Protein AF-A0A1M3DVU6-F1 (afdb_monomer_lite)

pLDDT: mean 85.58, std 7.89, range [54.59, 96.31]

Radius of gyration: 17.28 Å; chains: 1; bounding box: 40×29×41 Å

Sequence (72 aa):
MELPLVIDKMAKLHKSKSEESLSPLNVFFGVCLLFFVVSSFWMFNVKSKAFKRGLIYTGAGLILAILLLLIG

Structure (mmCIF, N/CA/C/O backbone):
data_AF-A0A1M3DVU6-F1
#
_entry.id   AF-A0A1M3DVU6-F1
#
loop_
_atom_site.group_PDB
_atom_site.id
_atom_site.type_symbol
_atom_site.label_atom_id
_atom_site.label_alt_id
_atom_site.label_comp_id
_atom_site.label_asym_id
_atom_site.label_entity_id
_atom_site.label_seq_id
_atom_site.pdbx_PDB_ins_code
_atom_site.Cartn_x
_atom_site.Cartn_y
_atom_site.Cartn_z
_atom_site.occupancy
_atom_site.B_iso_or_equiv
_atom_site.auth_seq_id
_atom_site.auth_comp_id
_atom_site.auth_asym_id
_atom_site.auth_atom_id
_atom_site.pdbx_PDB_model_num
ATOM 1 N N . MET A 1 1 ? 22.431 -14.408 -15.741 1.00 54.59 1 MET A N 1
ATOM 2 C CA . MET A 1 1 ? 21.431 -15.486 -15.596 1.00 54.59 1 MET A CA 1
ATOM 3 C C . MET A 1 1 ? 20.246 -15.109 -16.450 1.00 54.59 1 MET A C 1
ATOM 5 O O . MET A 1 1 ? 19.654 -14.067 -16.205 1.00 54.59 1 MET A O 1
ATOM 9 N N . GLU A 1 2 ? 19.963 -15.894 -17.478 1.00 73.06 2 GLU A N 1
ATOM 10 C CA . GLU A 1 2 ? 18.821 -15.655 -18.358 1.00 73.06 2 GLU A CA 1
ATOM 11 C C . GLU A 1 2 ? 17.588 -16.267 -17.696 1.00 73.06 2 GLU A C 1
ATOM 13 O O . GLU A 1 2 ? 17.605 -17.439 -17.313 1.00 73.06 2 GLU A O 1
ATOM 18 N N . LEU A 1 3 ? 16.554 -15.457 -17.459 1.00 82.12 3 LEU A N 1
ATOM 19 C CA . LEU A 1 3 ? 15.314 -15.966 -16.886 1.00 82.12 3 LEU A CA 1
ATOM 20 C C . LEU A 1 3 ? 14.528 -16.721 -17.969 1.00 82.12 3 LEU A C 1
ATOM 22 O O . LEU A 1 3 ? 14.526 -16.302 -19.128 1.00 82.12 3 LEU A O 1
ATOM 26 N N . PRO A 1 4 ? 13.819 -17.806 -17.611 1.00 90.00 4 PRO A N 1
ATOM 27 C CA . PRO A 1 4 ? 12.944 -18.499 -18.549 1.00 90.00 4 PRO A CA 1
ATOM 28 C C . PRO A 1 4 ? 11.888 -17.540 -19.116 1.00 90.00 4 PRO A C 1
ATOM 30 O O . PRO A 1 4 ? 11.387 -16.667 -18.406 1.00 90.00 4 PRO A O 1
ATOM 33 N N . LEU A 1 5 ? 11.531 -17.728 -20.392 1.00 86.31 5 LEU A N 1
ATOM 34 C CA . LEU A 1 5 ? 10.752 -16.788 -21.219 1.00 86.31 5 LEU A CA 1
ATOM 35 C C . LEU A 1 5 ? 9.530 -16.160 -20.529 1.00 86.31 5 LEU A C 1
ATOM 37 O O . LEU A 1 5 ? 9.294 -14.961 -20.668 1.00 86.31 5 LEU A O 1
ATOM 41 N N . VAL A 1 6 ? 8.748 -16.952 -19.792 1.00 87.25 6 VAL A N 1
ATOM 42 C CA . VAL A 1 6 ? 7.545 -16.465 -19.094 1.00 87.25 6 VAL A CA 1
ATOM 43 C C . VAL A 1 6 ? 7.916 -15.499 -17.970 1.00 87.25 6 VAL A C 1
ATOM 45 O O . VAL A 1 6 ? 7.346 -14.415 -17.872 1.00 87.25 6 VAL A O 1
ATOM 48 N N . ILE A 1 7 ? 8.908 -15.860 -17.156 1.00 86.19 7 ILE A N 1
ATOM 49 C CA . ILE A 1 7 ? 9.350 -15.036 -16.032 1.00 86.19 7 ILE A CA 1
ATOM 50 C C . ILE A 1 7 ? 10.060 -13.777 -16.541 1.00 86.19 7 ILE A C 1
ATOM 52 O O . ILE A 1 7 ? 9.861 -12.705 -15.977 1.00 86.19 7 ILE A O 1
ATOM 56 N N . ASP A 1 8 ? 10.808 -13.869 -17.645 1.00 84.00 8 ASP A N 1
ATOM 57 C CA . ASP A 1 8 ? 11.424 -12.701 -18.287 1.00 84.00 8 ASP A CA 1
ATOM 58 C C . ASP A 1 8 ? 10.367 -11.693 -18.773 1.00 84.00 8 ASP A C 1
ATOM 60 O O . ASP A 1 8 ? 10.489 -10.489 -18.540 1.00 84.00 8 ASP A O 1
ATOM 64 N N . LYS A 1 9 ? 9.265 -12.170 -19.369 1.00 83.06 9 LYS A N 1
ATOM 65 C CA . LYS A 1 9 ? 8.156 -11.294 -19.776 1.00 83.06 9 LYS A CA 1
ATOM 66 C C . LYS A 1 9 ? 7.410 -10.680 -18.591 1.00 83.06 9 LYS A C 1
ATOM 68 O O . LYS A 1 9 ? 7.096 -9.493 -18.643 1.00 83.06 9 LYS A O 1
ATOM 73 N N . MET A 1 10 ? 7.163 -11.437 -17.519 1.00 83.94 10 MET A N 1
ATOM 74 C CA . MET A 1 10 ? 6.549 -10.897 -16.296 1.00 83.94 10 MET A CA 1
ATOM 75 C C . MET A 1 10 ? 7.453 -9.857 -15.621 1.00 83.94 10 MET A C 1
ATOM 77 O O . MET A 1 10 ? 6.972 -8.818 -15.171 1.00 83.94 10 MET A O 1
ATOM 81 N N . ALA A 1 11 ? 8.767 -10.095 -15.604 1.00 83.00 11 ALA A N 1
ATOM 82 C CA . ALA A 1 11 ? 9.744 -9.164 -15.054 1.00 83.00 11 ALA A CA 1
ATOM 83 C C . ALA A 1 11 ? 9.822 -7.862 -15.864 1.00 83.00 11 ALA A C 1
ATOM 85 O O . ALA A 1 11 ? 9.896 -6.790 -15.266 1.00 83.00 11 ALA A O 1
ATOM 86 N N . LYS A 1 12 ? 9.765 -7.942 -17.200 1.00 81.31 12 LYS A N 1
ATOM 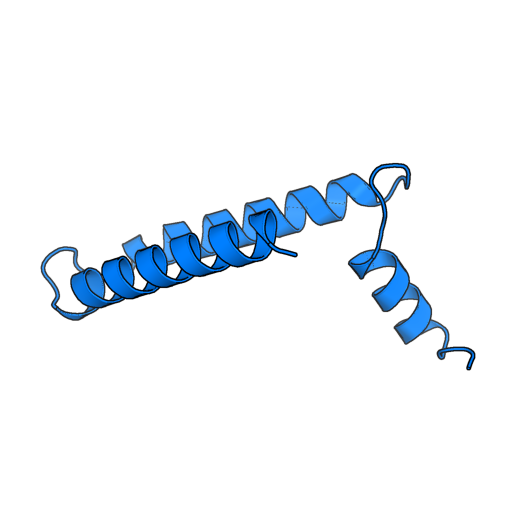87 C CA . LYS A 1 12 ? 9.705 -6.767 -18.084 1.00 81.31 12 LYS A CA 1
ATOM 88 C C . LYS A 1 12 ? 8.421 -5.964 -17.898 1.00 81.31 12 LYS A C 1
ATOM 90 O O . LYS A 1 12 ? 8.502 -4.752 -17.774 1.00 81.31 12 LYS A O 1
ATOM 95 N N . LEU A 1 13 ? 7.266 -6.622 -17.789 1.00 83.50 13 LEU A N 1
ATOM 96 C CA . LEU A 1 13 ? 5.994 -5.955 -17.478 1.00 83.50 13 LEU A CA 1
ATOM 97 C C . LEU A 1 13 ? 6.048 -5.221 -16.128 1.00 83.50 13 LEU A C 1
ATOM 99 O O . LEU A 1 13 ? 5.744 -4.036 -16.050 1.00 83.50 13 LEU A O 1
ATOM 103 N N . HIS A 1 14 ? 6.513 -5.888 -15.069 1.00 81.19 14 HIS A N 1
ATOM 104 C CA . HIS A 1 14 ? 6.601 -5.288 -13.733 1.00 81.19 14 HIS A CA 1
ATOM 105 C C . HIS A 1 14 ? 7.630 -4.145 -13.639 1.00 81.19 14 HIS A C 1
ATOM 107 O O . HIS A 1 14 ? 7.475 -3.239 -12.826 1.00 81.19 14 HIS A O 1
ATOM 113 N N . LYS A 1 15 ? 8.683 -4.172 -14.465 1.00 75.44 15 LYS A N 1
ATOM 114 C CA . LYS A 1 15 ? 9.736 -3.145 -14.511 1.00 75.44 15 LYS A CA 1
ATOM 115 C C . LYS A 1 15 ? 9.596 -2.186 -15.695 1.00 75.44 15 LYS A C 1
ATOM 117 O O . LYS A 1 15 ? 10.558 -1.474 -15.986 1.00 75.44 15 LYS A O 1
ATOM 122 N N . SER A 1 16 ? 8.450 -2.172 -16.383 1.00 77.94 16 SER A N 1
ATOM 123 C CA . SER A 1 16 ? 8.325 -1.395 -17.614 1.00 77.94 16 SER A CA 1
ATOM 124 C C . SER A 1 16 ? 8.512 0.090 -17.325 1.00 77.94 16 SER A C 1
ATOM 126 O O . SER A 1 16 ? 7.848 0.642 -16.441 1.00 77.94 16 SER A O 1
ATOM 128 N N . LYS A 1 17 ? 9.428 0.729 -18.051 1.00 72.31 17 LYS A N 1
ATOM 129 C CA . LYS A 1 17 ? 9.778 2.141 -17.849 1.00 72.31 17 LYS A CA 1
ATOM 130 C C . LYS A 1 17 ? 8.782 3.043 -18.581 1.00 72.31 17 LYS A C 1
ATOM 132 O O . LYS A 1 17 ? 8.121 2.599 -19.514 1.00 72.31 17 LYS A O 1
ATOM 137 N N . SER A 1 18 ? 8.708 4.322 -18.206 1.00 66.88 18 SER A N 1
ATOM 138 C CA . SER A 1 18 ? 7.729 5.273 -18.766 1.00 66.88 18 SER A CA 1
ATOM 139 C C . SER A 1 18 ? 7.774 5.427 -20.293 1.00 66.88 18 SER A C 1
ATOM 141 O O . SER A 1 18 ? 6.791 5.869 -20.877 1.00 66.88 18 SER A O 1
ATOM 143 N N . GLU A 1 19 ? 8.890 5.060 -20.927 1.00 68.50 19 GLU A N 1
ATOM 144 C CA . GLU A 1 19 ? 9.107 5.136 -22.378 1.00 68.50 19 GLU A CA 1
ATOM 145 C C . GLU A 1 19 ? 8.643 3.882 -23.143 1.00 68.50 19 GLU A C 1
ATOM 147 O O . GLU A 1 19 ? 8.584 3.893 -24.370 1.00 68.50 19 GLU A O 1
ATOM 152 N N . GLU A 1 20 ? 8.295 2.793 -22.450 1.00 74.50 20 GLU A N 1
ATOM 153 C CA . GLU A 1 20 ? 7.773 1.585 -23.092 1.00 74.50 20 GLU A CA 1
ATOM 154 C C . GLU A 1 20 ? 6.263 1.681 -23.329 1.00 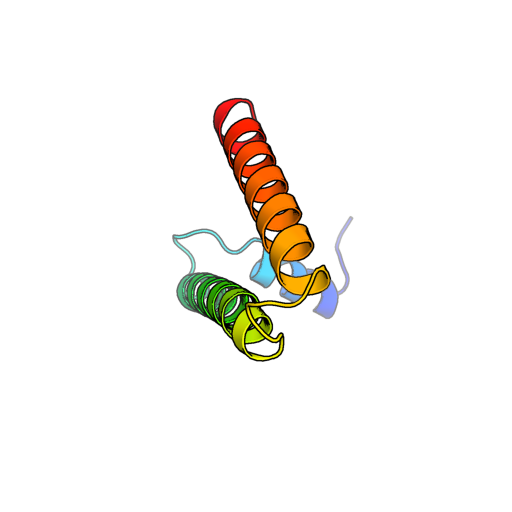74.50 20 GLU A C 1
ATOM 156 O O . GLU A 1 20 ? 5.499 2.129 -22.474 1.00 74.50 20 GLU A O 1
ATOM 161 N N . SER A 1 21 ? 5.800 1.145 -24.465 1.00 74.94 21 SER A N 1
ATOM 162 C CA . SER A 1 21 ? 4.378 1.125 -24.854 1.00 74.94 21 SER A CA 1
ATOM 163 C C . SER A 1 21 ? 3.453 0.426 -23.842 1.00 74.94 21 SER A C 1
ATOM 165 O O . SER A 1 21 ? 2.237 0.586 -23.924 1.00 74.94 21 SER A O 1
ATOM 167 N N . LEU A 1 22 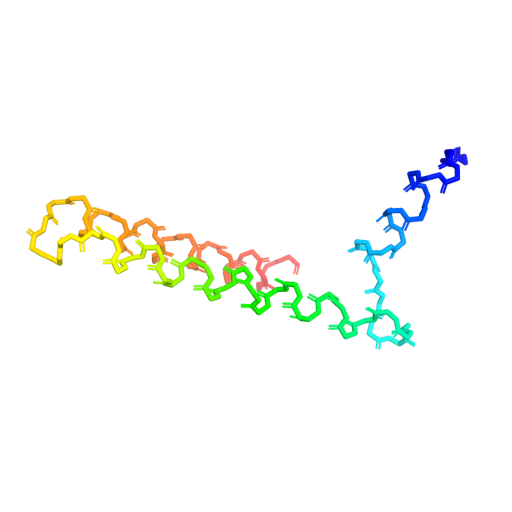? 4.005 -0.358 -22.910 1.00 76.50 22 LEU A N 1
ATOM 168 C CA . LEU A 1 22 ? 3.272 -1.075 -21.861 1.00 76.50 22 LEU A CA 1
ATOM 169 C C . LEU A 1 22 ? 3.101 -0.255 -20.568 1.00 76.50 22 LEU A C 1
ATOM 171 O O . LEU A 1 22 ? 2.310 -0.638 -19.710 1.00 76.50 22 LEU A O 1
ATOM 175 N N . SER A 1 23 ? 3.767 0.898 -20.451 1.00 77.06 23 SER A N 1
ATOM 176 C CA . SER A 1 23 ? 3.688 1.820 -19.307 1.00 77.06 23 SER A CA 1
ATOM 177 C C . SER A 1 23 ? 2.252 2.190 -18.871 1.00 77.06 23 SER A C 1
ATOM 179 O O . SER A 1 23 ? 1.975 2.175 -17.666 1.00 77.06 23 SER A O 1
ATOM 181 N N . PRO A 1 24 ? 1.281 2.429 -19.784 1.00 84.75 24 PRO A N 1
ATOM 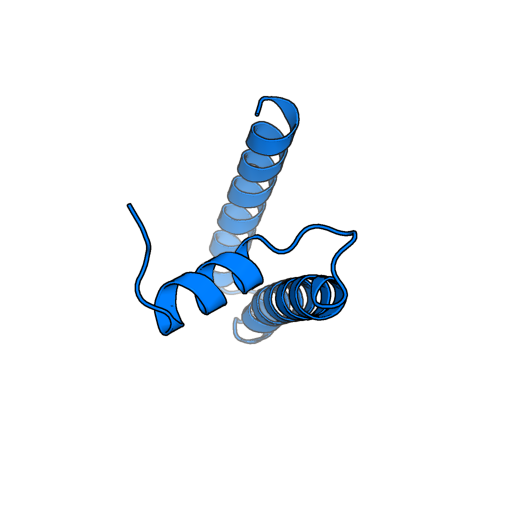182 C CA . PRO A 1 24 ? -0.098 2.727 -19.388 1.00 84.75 24 PRO A CA 1
ATOM 183 C C . PRO A 1 24 ? -0.765 1.606 -18.581 1.00 84.75 24 PRO A C 1
ATOM 185 O O . PRO A 1 24 ? -1.604 1.886 -17.727 1.00 84.75 24 PRO A O 1
ATOM 188 N N . LEU A 1 25 ? -0.383 0.343 -18.813 1.00 86.19 25 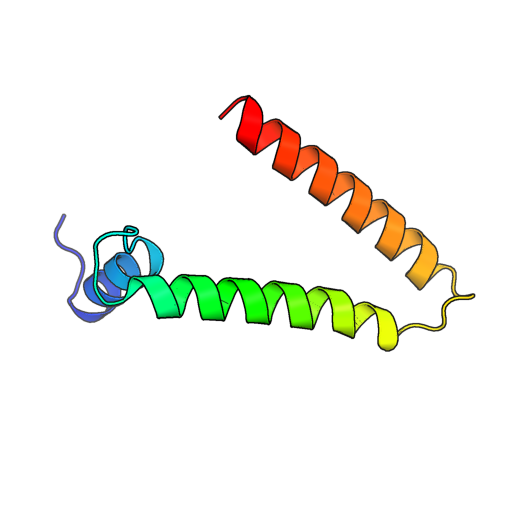LEU A N 1
ATOM 189 C CA . LEU A 1 25 ? -0.929 -0.805 -18.089 1.00 86.19 25 LEU A CA 1
ATOM 190 C C . LEU A 1 25 ? -0.472 -0.806 -16.624 1.00 86.19 25 LEU A C 1
ATOM 192 O O . LEU A 1 25 ? -1.265 -1.132 -15.743 1.00 86.19 25 LEU A O 1
ATOM 196 N N . ASN A 1 26 ? 0.756 -0.360 -16.348 1.00 84.31 26 ASN A N 1
ATOM 197 C CA . ASN A 1 26 ? 1.267 -0.223 -14.982 1.00 84.31 26 ASN A CA 1
ATOM 198 C C . ASN A 1 26 ? 0.568 0.914 -14.229 1.00 84.31 26 ASN A C 1
ATOM 200 O O . ASN A 1 26 ? 0.213 0.751 -13.061 1.00 84.31 26 ASN A O 1
ATOM 204 N N . VAL A 1 27 ? 0.310 2.040 -14.902 1.00 87.44 27 VAL A N 1
ATOM 205 C CA . VAL A 1 27 ? -0.471 3.147 -14.325 1.00 87.44 27 VAL A CA 1
ATOM 206 C C . VAL A 1 27 ? -1.901 2.697 -14.039 1.00 87.44 27 VAL A C 1
ATOM 208 O O . VAL A 1 27 ? -2.394 2.900 -12.931 1.00 87.44 27 VAL A O 1
ATOM 211 N N . PHE A 1 28 ? -2.551 2.033 -14.998 1.00 90.56 28 PHE A N 1
ATOM 212 C CA . PHE A 1 28 ? -3.891 1.479 -14.819 1.00 90.56 28 PHE A CA 1
ATOM 213 C C . PHE A 1 28 ? -3.946 0.510 -13.635 1.00 90.56 28 PHE A C 1
ATOM 215 O O . PHE A 1 28 ? -4.794 0.654 -12.756 1.00 90.56 28 PHE A O 1
ATOM 222 N N . PHE A 1 29 ? -2.997 -0.423 -13.561 1.00 89.00 29 PHE A N 1
ATOM 223 C CA . PHE A 1 29 ? -2.892 -1.368 -12.456 1.00 89.00 29 PHE A CA 1
ATOM 224 C C . PHE A 1 29 ? -2.734 -0.659 -11.101 1.00 89.00 29 PHE A C 1
ATOM 226 O O . PHE A 1 29 ? -3.455 -0.980 -10.155 1.00 89.00 29 PHE A O 1
ATOM 233 N N . GLY A 1 30 ? -1.863 0.354 -11.014 1.00 89.75 30 GLY A N 1
ATOM 234 C CA . GLY A 1 30 ? -1.682 1.167 -9.808 1.00 89.75 30 GLY A CA 1
ATOM 235 C C . GLY A 1 30 ? -2.944 1.935 -9.395 1.00 89.75 30 GLY A C 1
ATOM 236 O O . GLY A 1 30 ? -3.298 1.956 -8.216 1.00 89.75 30 GLY A O 1
ATOM 237 N N . VAL A 1 31 ? -3.672 2.507 -10.358 1.00 93.50 31 VAL A N 1
ATOM 238 C CA . VAL A 1 31 ? -4.949 3.197 -10.107 1.00 93.50 31 VAL A CA 1
ATOM 239 C C . VAL A 1 31 ? -6.016 2.218 -9.615 1.00 93.50 31 VAL A C 1
ATOM 241 O O . VAL A 1 31 ? -6.712 2.517 -8.646 1.00 93.50 31 VAL A O 1
ATOM 244 N N . CYS A 1 32 ? -6.123 1.030 -10.218 1.00 95.00 32 CYS A N 1
ATOM 245 C CA . CYS A 1 32 ? -7.039 -0.015 -9.760 1.00 95.00 32 CYS A CA 1
ATOM 246 C C . CYS A 1 32 ? -6.733 -0.460 -8.325 1.00 95.00 32 CYS A C 1
ATOM 248 O O . CYS A 1 32 ? -7.651 -0.588 -7.519 1.00 95.00 32 CYS A O 1
ATOM 250 N N . LEU A 1 33 ? -5.457 -0.659 -7.983 1.00 91.12 33 LEU A N 1
ATOM 251 C CA . LEU A 1 33 ? -5.026 -0.981 -6.619 1.00 91.12 33 LEU A CA 1
ATOM 252 C C . LEU A 1 33 ? -5.443 0.100 -5.619 1.00 91.12 33 LEU A C 1
ATOM 254 O O . LEU A 1 33 ? -6.013 -0.216 -4.574 1.00 91.12 33 LEU A O 1
ATOM 258 N N . LEU A 1 34 ? -5.206 1.371 -5.953 1.00 91.81 34 LEU A N 1
ATOM 259 C CA . LEU A 1 34 ? -5.596 2.495 -5.105 1.00 91.81 34 LEU A CA 1
ATOM 260 C C . LEU A 1 34 ? -7.119 2.549 -4.929 1.00 91.81 34 LEU A C 1
ATOM 262 O O . LEU A 1 34 ? -7.603 2.683 -3.805 1.00 91.81 34 LEU A O 1
ATOM 266 N N . PHE A 1 35 ? -7.873 2.367 -6.015 1.00 93.38 35 PHE A N 1
ATOM 267 C CA . PHE A 1 35 ? -9.330 2.277 -5.974 1.00 93.38 35 PHE A CA 1
ATOM 268 C C . PHE A 1 35 ? -9.809 1.144 -5.061 1.00 93.38 35 PHE A C 1
ATOM 270 O O . PHE A 1 35 ? -10.649 1.377 -4.193 1.00 93.38 35 PHE A O 1
ATOM 277 N N . PHE A 1 36 ? -9.262 -0.067 -5.198 1.00 91.38 36 PHE A N 1
ATOM 278 C CA . PHE A 1 36 ? -9.671 -1.203 -4.374 1.00 91.38 36 PHE A CA 1
ATOM 279 C C . PHE A 1 36 ? -9.390 -0.971 -2.891 1.00 91.38 36 PHE A C 1
ATOM 281 O O . PHE A 1 36 ? -10.270 -1.236 -2.069 1.00 91.38 36 PHE A O 1
ATOM 288 N N . VAL A 1 37 ? -8.223 -0.413 -2.548 1.00 88.81 37 VAL A N 1
ATOM 289 C CA . VAL A 1 37 ? -7.881 -0.061 -1.163 1.00 88.81 37 VAL A CA 1
ATOM 290 C C . VAL A 1 37 ? -8.883 0.942 -0.601 1.00 88.81 37 VAL A C 1
ATOM 292 O O . VAL A 1 37 ? -9.455 0.685 0.456 1.00 88.81 37 VAL A O 1
ATOM 295 N N . VAL A 1 38 ? -9.165 2.039 -1.309 1.00 88.62 38 VAL A N 1
ATOM 296 C CA . VAL A 1 38 ? -10.152 3.034 -0.859 1.00 88.62 38 VAL A CA 1
ATOM 297 C C . VAL A 1 38 ? -11.553 2.420 -0.751 1.00 88.62 38 VAL A C 1
ATOM 299 O O . VAL A 1 38 ? -12.243 2.647 0.240 1.00 88.62 38 VAL A O 1
ATOM 302 N N . SER A 1 39 ? -11.962 1.586 -1.711 1.00 90.12 39 SER A N 1
ATOM 303 C CA . SER A 1 39 ? -13.279 0.935 -1.691 1.00 90.12 39 SER A CA 1
ATOM 304 C C . SER A 1 39 ? -13.431 -0.039 -0.519 1.00 90.12 39 SER A C 1
ATOM 306 O O . SER A 1 39 ? -14.517 -0.157 0.045 1.00 90.12 39 SER A O 1
ATOM 308 N N . SER A 1 40 ? -12.342 -0.691 -0.092 1.00 87.12 40 SER A N 1
ATOM 309 C CA . SER A 1 40 ? -12.370 -1.654 1.014 1.00 87.12 40 SER A CA 1
ATOM 310 C C . SER A 1 40 ? -12.803 -1.012 2.338 1.00 87.12 40 SER A C 1
ATOM 312 O O . SER A 1 40 ? -13.450 -1.660 3.160 1.00 87.12 40 SER A O 1
ATOM 314 N N . PHE A 1 41 ? -12.553 0.290 2.518 1.00 83.81 41 PHE A N 1
ATOM 315 C CA . PHE A 1 41 ? -13.038 1.050 3.670 1.00 83.81 41 PHE A CA 1
ATOM 316 C C . PHE A 1 41 ? -14.563 1.173 3.714 1.00 83.81 41 PHE A C 1
ATOM 318 O O . PHE A 1 41 ? -15.122 1.258 4.806 1.00 83.81 41 PHE A O 1
ATOM 325 N N . TRP A 1 42 ? -15.239 1.111 2.563 1.00 81.31 42 TRP A N 1
ATOM 326 C CA . TRP A 1 42 ? -16.701 1.126 2.472 1.00 81.31 42 TRP A CA 1
ATOM 327 C C . TRP A 1 42 ? -17.345 -0.157 3.017 1.00 81.31 42 TRP A C 1
ATOM 329 O O . TRP A 1 42 ? -18.518 -0.158 3.384 1.00 81.31 42 TRP A O 1
ATOM 339 N N . MET A 1 43 ? -16.576 -1.247 3.124 1.00 84.62 43 MET A N 1
ATOM 340 C CA . MET A 1 43 ? -17.041 -2.509 3.705 1.00 84.62 43 MET A CA 1
ATOM 341 C C . MET A 1 43 ? -17.189 -2.434 5.234 1.00 84.62 43 MET A C 1
ATOM 343 O O . MET A 1 43 ? -17.907 -3.233 5.835 1.00 84.62 43 MET A O 1
ATOM 347 N N . PHE A 1 44 ? -16.526 -1.477 5.888 1.00 82.44 44 PHE A N 1
ATOM 348 C CA . PHE A 1 44 ? -16.533 -1.355 7.340 1.00 82.44 44 PHE A CA 1
ATOM 349 C C . PHE A 1 44 ? -17.475 -0.249 7.811 1.00 82.44 44 PHE A C 1
ATOM 351 O O . PHE A 1 44 ? -17.470 0.871 7.310 1.00 82.44 44 PHE A O 1
ATOM 358 N N . ASN A 1 45 ? -18.238 -0.529 8.870 1.00 83.06 45 ASN A N 1
ATOM 359 C CA . ASN A 1 45 ? -19.003 0.510 9.549 1.00 83.06 45 ASN A CA 1
ATOM 360 C C . ASN A 1 45 ? -18.039 1.581 10.096 1.00 83.06 45 ASN A C 1
ATOM 362 O O . ASN A 1 45 ? -17.156 1.268 10.901 1.00 83.06 45 ASN A O 1
ATOM 366 N N . VAL A 1 46 ? -18.247 2.840 9.703 1.00 77.69 46 VAL A N 1
ATOM 367 C CA . VAL A 1 46 ? -17.423 4.011 10.063 1.00 77.69 46 VAL A CA 1
ATOM 368 C C . VAL A 1 46 ? -17.302 4.203 11.586 1.00 77.69 46 VAL A C 1
ATOM 370 O O . VAL A 1 46 ? -16.306 4.720 12.089 1.00 77.69 46 VAL A O 1
ATOM 373 N N . LYS A 1 47 ? -18.292 3.735 12.362 1.00 80.69 47 LYS A N 1
ATOM 374 C CA . LYS A 1 47 ? -18.282 3.793 13.836 1.00 80.69 47 LYS A CA 1
ATOM 375 C C . LYS A 1 47 ? -17.535 2.625 14.491 1.00 80.69 47 LYS A C 1
ATOM 377 O O . LYS A 1 47 ? -17.322 2.641 15.704 1.00 80.69 47 LYS A O 1
ATOM 382 N N .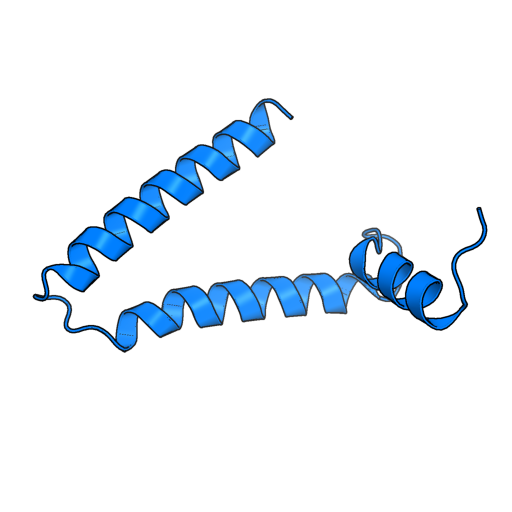 SER A 1 48 ? -17.138 1.612 13.723 1.00 88.50 48 SER A N 1
ATOM 383 C CA . SER A 1 48 ? -16.452 0.434 14.250 1.00 88.50 48 SER A CA 1
ATOM 384 C C . SER A 1 48 ? -15.024 0.759 14.697 1.00 88.50 48 SER A C 1
ATOM 386 O O . SER A 1 48 ? -14.320 1.589 14.118 1.00 88.50 48 SER A O 1
ATOM 388 N N . LYS A 1 49 ? -14.555 0.049 15.731 1.00 85.31 49 LYS A N 1
ATOM 389 C CA . LYS A 1 49 ? -13.155 0.134 16.177 1.00 85.31 49 LYS A CA 1
ATOM 390 C C . LYS A 1 49 ? -12.183 -0.325 15.078 1.00 85.31 49 LYS A C 1
ATOM 392 O O . LYS A 1 49 ? -11.073 0.194 15.012 1.00 85.31 49 LYS A O 1
ATOM 397 N N . ALA A 1 50 ? -12.606 -1.261 14.224 1.00 86.12 50 ALA A N 1
ATOM 398 C CA . ALA A 1 50 ? -11.817 -1.764 13.102 1.00 86.12 50 ALA A CA 1
ATOM 399 C C . ALA A 1 50 ? -11.546 -0.671 12.056 1.00 86.12 50 ALA A C 1
ATOM 401 O O . ALA A 1 50 ? -10.391 -0.471 11.697 1.00 86.12 50 ALA A O 1
ATOM 402 N N . PHE A 1 51 ? -12.565 0.104 11.662 1.00 86.06 51 PHE A N 1
ATOM 403 C CA . PHE A 1 51 ? -12.412 1.217 10.718 1.00 86.06 51 PHE A CA 1
ATOM 404 C C . PHE A 1 51 ? -11.406 2.266 11.216 1.00 86.06 51 PHE A C 1
ATOM 406 O O . PHE A 1 51 ? -10.484 2.640 10.495 1.00 86.06 51 PHE A O 1
ATOM 413 N N . LYS A 1 52 ? -11.518 2.680 12.488 1.00 86.62 52 LYS A N 1
ATOM 414 C CA . LYS A 1 52 ? -10.596 3.658 13.097 1.00 86.62 52 LYS A CA 1
ATOM 415 C C . LYS A 1 52 ? -9.149 3.169 13.116 1.00 86.62 52 LYS A C 1
ATOM 417 O O . LYS A 1 52 ? -8.241 3.935 12.819 1.00 86.62 52 LYS A O 1
ATOM 422 N N . ARG A 1 53 ? -8.932 1.895 13.458 1.00 89.50 53 ARG A N 1
ATOM 423 C CA . ARG A 1 53 ? -7.597 1.282 13.435 1.00 89.50 53 ARG A CA 1
ATOM 424 C C . ARG A 1 53 ? -7.060 1.178 12.009 1.00 89.50 53 ARG A C 1
ATOM 426 O O . ARG A 1 53 ? -5.913 1.540 11.786 1.00 89.50 53 ARG A O 1
ATOM 433 N N . GLY A 1 54 ? -7.897 0.765 11.055 1.00 87.81 54 GLY A N 1
ATOM 434 C CA . GLY A 1 54 ? -7.552 0.712 9.634 1.00 87.81 54 GLY A CA 1
ATOM 435 C C . GLY A 1 54 ? -7.053 2.057 9.109 1.00 87.81 54 GLY A C 1
ATOM 436 O O . GLY A 1 54 ? -5.994 2.113 8.496 1.00 87.81 54 GLY A O 1
ATOM 437 N N . LEU A 1 55 ? -7.744 3.150 9.448 1.00 89.69 55 LEU A N 1
ATOM 438 C CA . LEU A 1 55 ? -7.339 4.502 9.053 1.00 89.69 55 LEU A CA 1
ATOM 439 C C . LEU A 1 55 ? -5.958 4.895 9.613 1.00 89.69 55 LEU A C 1
ATOM 441 O O . LEU A 1 55 ? -5.149 5.488 8.903 1.00 89.69 55 LEU A O 1
ATOM 445 N N . ILE A 1 56 ? -5.672 4.532 10.870 1.00 92.00 56 ILE A N 1
ATOM 446 C CA . ILE A 1 56 ? -4.373 4.784 11.515 1.00 92.00 56 ILE A CA 1
ATOM 447 C C . ILE A 1 56 ? -3.260 3.994 10.815 1.00 92.00 56 ILE A C 1
ATOM 449 O O . ILE A 1 56 ? -2.213 4.563 10.513 1.00 92.00 56 ILE A O 1
ATOM 453 N N . TYR A 1 57 ? -3.480 2.707 10.522 1.00 91.88 57 TYR A N 1
ATOM 454 C CA . TYR A 1 57 ? -2.488 1.880 9.828 1.00 91.88 57 TYR A CA 1
ATOM 455 C C . TYR A 1 57 ? -2.216 2.376 8.406 1.00 91.88 57 TYR A C 1
ATOM 457 O O . TYR A 1 57 ? -1.060 2.425 7.992 1.00 91.88 57 TYR A O 1
ATOM 465 N N . THR A 1 58 ? -3.247 2.805 7.675 1.00 90.94 58 THR A N 1
ATOM 466 C CA . THR A 1 58 ? -3.081 3.400 6.343 1.00 90.94 58 THR A CA 1
ATOM 467 C C . THR A 1 58 ? -2.327 4.721 6.398 1.00 90.94 58 THR A C 1
ATOM 469 O O . THR A 1 58 ? -1.426 4.925 5.592 1.00 90.94 58 THR A O 1
ATOM 472 N N . GLY A 1 59 ? -2.628 5.590 7.368 1.00 93.62 59 GLY A N 1
ATOM 473 C CA . GLY A 1 59 ? -1.880 6.832 7.572 1.00 93.62 59 GLY A CA 1
ATOM 474 C C . GLY A 1 59 ? -0.406 6.579 7.900 1.00 93.62 59 GLY A C 1
ATOM 475 O O . GLY A 1 59 ? 0.471 7.172 7.279 1.00 93.62 59 GLY A O 1
ATOM 476 N N . ALA A 1 60 ? -0.122 5.649 8.815 1.00 95.62 60 ALA A N 1
ATOM 477 C CA . ALA A 1 60 ? 1.246 5.263 9.160 1.00 95.62 60 ALA A CA 1
ATOM 478 C C . ALA A 1 60 ? 2.002 4.668 7.959 1.00 95.62 60 ALA A C 1
ATOM 480 O O . ALA A 1 60 ? 3.149 5.034 7.713 1.00 95.62 60 ALA A O 1
ATOM 481 N N . GLY A 1 61 ? 1.349 3.798 7.181 1.00 92.75 61 GLY A N 1
ATOM 482 C CA . GLY A 1 61 ? 1.912 3.226 5.959 1.00 92.75 61 GLY A CA 1
ATOM 483 C C . GLY A 1 61 ? 2.187 4.277 4.882 1.00 92.75 61 GLY A C 1
ATOM 484 O O . GLY A 1 61 ? 3.231 4.224 4.240 1.00 92.75 61 GLY A O 1
ATOM 485 N N . LEU A 1 62 ? 1.302 5.265 4.723 1.00 92.75 62 LEU A N 1
ATOM 486 C CA . LEU A 1 62 ? 1.495 6.373 3.787 1.00 92.75 62 LEU A CA 1
ATOM 487 C C . LEU A 1 62 ? 2.687 7.250 4.188 1.00 92.75 62 LEU A C 1
ATOM 489 O O . LEU A 1 62 ? 3.520 7.563 3.343 1.00 92.75 62 LEU A O 1
ATOM 493 N N . ILE A 1 63 ? 2.800 7.605 5.472 1.00 96.19 63 ILE A N 1
ATOM 494 C CA . ILE A 1 63 ? 3.942 8.371 5.995 1.00 96.19 63 ILE A CA 1
ATOM 495 C C . ILE A 1 63 ? 5.244 7.602 5.759 1.00 96.19 63 ILE A C 1
ATOM 497 O O . ILE A 1 63 ? 6.211 8.174 5.263 1.00 96.19 63 ILE A O 1
ATOM 501 N N . LEU A 1 64 ? 5.261 6.301 6.065 1.00 94.75 64 LEU A N 1
ATOM 502 C CA . LEU A 1 64 ? 6.420 5.442 5.834 1.00 94.75 64 LEU A CA 1
ATOM 503 C C . LEU A 1 64 ? 6.792 5.376 4.344 1.00 94.75 64 LEU A C 1
ATOM 505 O O . LEU A 1 64 ? 7.968 5.491 4.010 1.00 94.75 64 LEU A O 1
ATOM 509 N N . ALA A 1 65 ? 5.808 5.230 3.452 1.00 92.50 65 ALA A N 1
ATOM 510 C CA . ALA A 1 65 ? 6.029 5.198 2.008 1.00 92.50 65 ALA A CA 1
ATOM 511 C C . ALA A 1 65 ? 6.610 6.519 1.480 1.00 92.50 65 ALA A C 1
ATOM 513 O O . ALA A 1 65 ? 7.541 6.492 0.682 1.00 92.50 65 ALA A O 1
ATOM 514 N N . ILE A 1 66 ? 6.106 7.665 1.953 1.00 94.56 66 ILE A N 1
ATOM 515 C CA . ILE A 1 66 ? 6.648 8.989 1.610 1.00 94.56 66 ILE A CA 1
ATOM 516 C C . ILE A 1 66 ? 8.085 9.125 2.121 1.00 94.56 66 ILE A C 1
ATOM 518 O O . ILE A 1 66 ? 8.948 9.606 1.394 1.00 94.56 66 ILE A O 1
ATOM 522 N N . LEU A 1 67 ? 8.361 8.673 3.346 1.00 96.31 67 LEU A N 1
ATOM 523 C CA . LEU A 1 67 ? 9.704 8.713 3.920 1.00 96.31 67 LEU A CA 1
ATOM 524 C C . LEU A 1 67 ? 10.693 7.888 3.081 1.00 96.31 67 LEU A C 1
ATOM 526 O O . LEU A 1 67 ? 11.758 8.386 2.734 1.00 96.31 67 LEU A O 1
ATOM 530 N N . LEU A 1 68 ? 10.312 6.662 2.705 1.00 93.44 68 LEU A N 1
ATOM 531 C CA . LEU A 1 68 ? 11.082 5.800 1.801 1.00 93.44 68 LEU A CA 1
ATOM 532 C C . LEU A 1 68 ? 11.297 6.443 0.427 1.00 93.44 68 LEU A C 1
ATOM 534 O O . LEU A 1 68 ? 12.384 6.321 -0.116 1.00 93.44 68 LEU A O 1
ATOM 538 N N . LEU A 1 69 ? 10.295 7.137 -0.120 1.00 91.94 69 LEU A N 1
ATOM 539 C CA . LEU A 1 69 ? 10.402 7.836 -1.406 1.00 91.94 69 LEU A CA 1
ATOM 540 C C . LEU A 1 69 ? 11.359 9.034 -1.381 1.00 91.94 69 LEU A C 1
ATOM 542 O O . LEU A 1 69 ? 11.927 9.364 -2.413 1.00 91.94 69 LEU A O 1
ATOM 546 N N . LEU A 1 70 ? 11.481 9.725 -0.244 1.00 93.31 70 LEU A N 1
ATOM 547 C CA . LEU A 1 70 ? 12.324 10.919 -0.114 1.00 93.31 70 LEU A CA 1
ATOM 548 C C . LEU A 1 70 ? 13.771 10.598 0.282 1.00 93.31 70 LEU A C 1
ATOM 550 O O . LEU A 1 70 ? 14.664 11.394 0.005 1.00 93.31 70 LEU A O 1
ATOM 554 N N . ILE A 1 71 ? 13.993 9.479 0.976 1.00 91.00 71 ILE A N 1
ATOM 555 C CA . ILE A 1 71 ? 15.320 9.022 1.421 1.00 91.00 71 ILE A CA 1
ATOM 556 C C . ILE A 1 71 ? 15.938 7.981 0.479 1.00 91.00 71 ILE A C 1
ATOM 558 O O . ILE A 1 71 ? 17.162 7.848 0.467 1.00 91.00 71 ILE A O 1
ATOM 562 N N . GLY A 1 72 ? 15.111 7.231 -0.253 1.00 68.25 72 GLY A N 1
ATOM 563 C CA . GLY A 1 72 ? 15.521 6.186 -1.196 1.00 68.25 72 GLY A CA 1
ATOM 564 C C . GLY A 1 72 ? 15.866 6.690 -2.588 1.00 68.25 72 GLY A C 1
ATOM 565 O O . GLY A 1 72 ? 15.362 7.761 -2.988 1.00 68.25 72 GLY A O 1
#

Foldseek 3Di:
DDDPPVVVVVVCLVPPDPPDPSNVVVVVVVVVVVVVLVVVLVVDDCPDPVSVVSVVVVVVVVVVVVVVVVVD

Secondary structure (DSSP, 8-state):
-PPPHHHHHHHHHHT--TTSTTHHHHHHHHHHHHHHHHHHGGGS-TTSHHHHHHHHHHHHHHHHHHHHHHH-